Protein AF-A0A7S2C9V7-F1 (afdb_monomer_lite)

Foldseek 3Di:
DDDDDDDDPPDPPPDDDPDADAQHLLRLQLLVLLLLCLVPPPLDDPDPVNSVSSVVSVVLVVCLVPDPQADPVGHGDPPSVNVNVNVSVVCVVVPPCLCPDCNNNNPDDDPVSVVSSVVSVVVVVVVVVVPD

InterPro domains:
  IPR000197 Zinc finger, TAZ-type [PF02135] (30-104)
  IPR000197 Zinc finger, TAZ-type [PS50134] (17-107)
  IPR035898 TAZ domain superfamily [G3DSA:1.20.1020.10] (18-109)
  IPR035898 TAZ domain superfamily [SSF57933] (24-107)

Radius of gyration: 18.5 Å; chains: 1; bounding box: 55×59×53 Å

Structure (mmCIF, N/CA/C/O backbone):
data_AF-A0A7S2C9V7-F1
#
_entry.id   AF-A0A7S2C9V7-F1
#
loop_
_atom_site.group_PDB
_atom_site.id
_atom_site.type_symbol
_atom_site.label_atom_id
_atom_site.label_alt_id
_atom_site.label_comp_id
_atom_site.label_asym_id
_atom_site.label_entity_id
_atom_site.label_seq_id
_atom_site.pdbx_PDB_ins_code
_atom_site.Cartn_x
_atom_site.Cartn_y
_atom_site.Cartn_z
_atom_site.occupancy
_atom_site.B_iso_or_equiv
_atom_site.auth_seq_id
_atom_site.auth_comp_id
_atom_site.auth_asym_id
_atom_site.auth_atom_id
_atom_site.pdbx_PDB_model_num
ATOM 1 N N . GLY A 1 1 ? -34.225 27.996 -26.390 1.00 44.88 1 GLY A N 1
ATOM 2 C CA . GLY A 1 1 ? -33.338 26.821 -26.457 1.00 44.88 1 GLY A CA 1
ATOM 3 C C . GLY A 1 1 ? -32.015 27.325 -26.968 1.00 44.88 1 GLY A C 1
ATOM 4 O O . GLY A 1 1 ? -32.046 28.281 -27.723 1.00 44.88 1 GLY A O 1
ATOM 5 N N . GLU A 1 2 ? -30.863 26.854 -26.524 1.00 37.69 2 GLU A N 1
ATOM 6 C CA . GLU A 1 2 ? -30.457 25.516 -26.053 1.00 37.69 2 GLU A CA 1
ATOM 7 C C . GLU A 1 2 ? -29.370 25.726 -24.956 1.00 37.69 2 GLU A C 1
ATOM 9 O O . GLU A 1 2 ? -28.671 26.733 -25.002 1.00 37.69 2 GLU A O 1
ATOM 14 N N . GLY A 1 3 ? -29.324 25.018 -23.814 1.00 38.00 3 GLY A N 1
ATOM 15 C CA . GLY A 1 3 ? -28.900 23.613 -23.650 1.00 38.00 3 GLY A CA 1
ATOM 16 C C . GLY A 1 3 ? -27.365 23.518 -23.755 1.00 38.00 3 GLY A C 1
ATOM 17 O O . GLY A 1 3 ? -26.874 23.484 -24.870 1.00 38.00 3 GLY A O 1
ATOM 18 N N . SER A 1 4 ? -26.589 23.822 -22.703 1.00 48.41 4 SER A N 1
ATOM 19 C CA . SER A 1 4 ? -26.055 22.902 -21.669 1.00 48.41 4 SER A CA 1
ATOM 20 C C . SER A 1 4 ? -25.130 21.816 -22.223 1.00 48.41 4 SER A C 1
ATOM 22 O O . SER A 1 4 ? -25.634 20.943 -22.905 1.00 48.41 4 SER A O 1
ATOM 24 N N . ASP A 1 5 ? -23.853 21.825 -21.826 1.00 44.88 5 ASP A N 1
ATOM 25 C CA . ASP A 1 5 ? -23.083 20.615 -21.492 1.00 44.88 5 ASP A CA 1
ATOM 26 C C . ASP A 1 5 ? -21.968 21.009 -20.513 1.00 44.88 5 ASP A C 1
ATOM 28 O O . ASP A 1 5 ? -21.040 21.745 -20.847 1.00 44.88 5 ASP A O 1
ATOM 32 N N . GLY A 1 6 ? -22.178 20.621 -19.255 1.00 47.94 6 GLY A N 1
ATOM 33 C CA . GLY A 1 6 ? -21.268 20.828 -18.140 1.00 47.94 6 GLY A CA 1
ATOM 34 C C . GLY A 1 6 ? -20.278 19.677 -18.048 1.00 47.94 6 GLY A C 1
ATOM 35 O O . GLY A 1 6 ? -20.675 18.515 -17.986 1.00 47.94 6 GLY A O 1
ATOM 36 N N . ASP A 1 7 ? -18.999 20.025 -18.016 1.00 48.91 7 ASP A N 1
ATOM 37 C CA . ASP A 1 7 ? -17.919 19.145 -17.590 1.00 48.91 7 ASP A CA 1
ATOM 38 C C . ASP A 1 7 ? -17.850 19.174 -16.055 1.00 48.91 7 ASP A C 1
ATOM 40 O O . ASP A 1 7 ? -17.124 19.971 -15.461 1.00 48.91 7 ASP A O 1
ATOM 44 N N . ASP A 1 8 ? -18.653 18.329 -15.411 1.00 46.16 8 ASP A N 1
ATOM 45 C CA . ASP A 1 8 ? -18.488 17.985 -14.000 1.00 46.16 8 ASP A CA 1
ATOM 46 C C . ASP A 1 8 ? -17.670 16.687 -13.912 1.00 46.16 8 ASP A C 1
ATOM 48 O O . ASP A 1 8 ? -18.189 15.578 -14.072 1.00 46.16 8 ASP A O 1
AT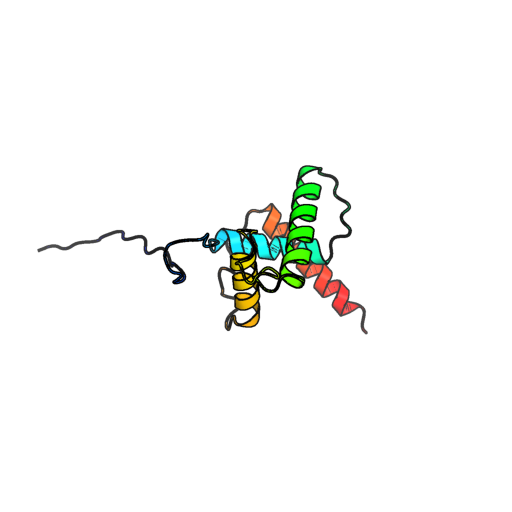OM 52 N N . ASP A 1 9 ? -16.366 16.834 -13.662 1.00 48.41 9 ASP A N 1
ATOM 53 C CA . ASP A 1 9 ? -15.476 15.757 -13.227 1.00 48.41 9 ASP A CA 1
ATOM 54 C C . ASP A 1 9 ? -15.979 15.195 -11.885 1.00 48.41 9 ASP A C 1
ATOM 56 O O . ASP A 1 9 ? -15.663 15.691 -10.802 1.00 48.41 9 ASP A O 1
ATOM 60 N N . ILE A 1 10 ? -16.794 14.142 -11.950 1.00 48.94 10 ILE A N 1
ATOM 61 C CA . ILE A 1 10 ? -17.188 13.351 -10.783 1.00 48.94 10 ILE A CA 1
ATOM 62 C C . ILE A 1 10 ? -15.989 12.484 -10.387 1.00 48.94 10 ILE A C 1
ATOM 64 O O . ILE A 1 10 ? -15.769 11.391 -10.914 1.00 48.94 10 ILE A O 1
ATOM 68 N N . GLU A 1 11 ? -15.188 12.987 -9.450 1.00 53.28 11 GLU A N 1
ATOM 69 C CA . GLU A 1 11 ? -14.235 12.170 -8.708 1.00 53.28 11 GLU A CA 1
ATOM 70 C C . GLU A 1 11 ? -15.026 11.155 -7.864 1.00 53.28 11 GLU A C 1
ATOM 72 O O . GLU A 1 11 ? -15.807 11.527 -6.988 1.00 53.28 11 GLU A O 1
ATOM 77 N N . ASP A 1 12 ? -14.836 9.864 -8.152 1.00 42.19 12 ASP A N 1
ATOM 78 C CA . ASP A 1 12 ? -15.358 8.721 -7.392 1.00 42.19 12 ASP A CA 1
ATOM 79 C C . ASP A 1 12 ? -14.738 8.724 -5.980 1.00 42.19 12 ASP A C 1
ATOM 81 O O . ASP A 1 12 ? -13.764 8.033 -5.668 1.00 42.19 12 ASP A O 1
ATOM 85 N N . GLU A 1 13 ? -15.258 9.603 -5.122 1.00 46.81 13 GLU A N 1
ATOM 86 C CA . GLU A 1 13 ? -14.977 9.637 -3.698 1.00 46.81 13 GLU A CA 1
ATOM 87 C C . GLU A 1 13 ? -15.610 8.403 -3.058 1.00 46.81 13 GLU A C 1
ATOM 89 O O . GLU A 1 13 ? -16.801 8.368 -2.738 1.00 46.81 13 GLU A O 1
ATOM 94 N N . LEU A 1 14 ? -14.781 7.394 -2.783 1.00 47.34 14 LEU A N 1
ATOM 95 C CA . LEU A 1 14 ? -15.128 6.380 -1.797 1.00 47.34 14 LEU A CA 1
ATOM 96 C C . LEU A 1 14 ? -15.544 7.099 -0.500 1.00 47.34 14 LEU A C 1
ATOM 98 O O . LEU A 1 14 ? -14.732 7.769 0.155 1.00 47.34 14 LEU A O 1
ATOM 102 N N . SER A 1 15 ? -16.832 6.986 -0.165 1.00 46.16 15 SER A N 1
ATOM 103 C CA . SER A 1 15 ? -17.455 7.654 0.973 1.00 46.16 15 SER A CA 1
ATOM 104 C C . SER A 1 15 ? -16.684 7.364 2.257 1.00 46.16 15 SER A C 1
ATOM 106 O O . SER A 1 15 ? -16.685 6.256 2.791 1.00 46.16 15 SER A O 1
ATOM 108 N N . ALA A 1 16 ? -16.026 8.399 2.754 1.00 39.56 16 ALA A N 1
ATOM 109 C CA . ALA A 1 16 ? -15.508 8.469 4.103 1.00 39.56 16 ALA A CA 1
ATOM 110 C C . ALA A 1 16 ? -15.678 9.919 4.564 1.00 39.56 16 ALA A C 1
ATOM 112 O O . ALA A 1 16 ? -15.460 10.859 3.806 1.00 39.56 16 ALA A O 1
ATOM 113 N N . GLU A 1 17 ? -16.145 10.087 5.787 1.00 34.72 17 GLU A N 1
ATOM 114 C CA . GLU A 1 17 ? -16.411 11.379 6.413 1.00 34.72 17 GLU A CA 1
ATOM 115 C C . GL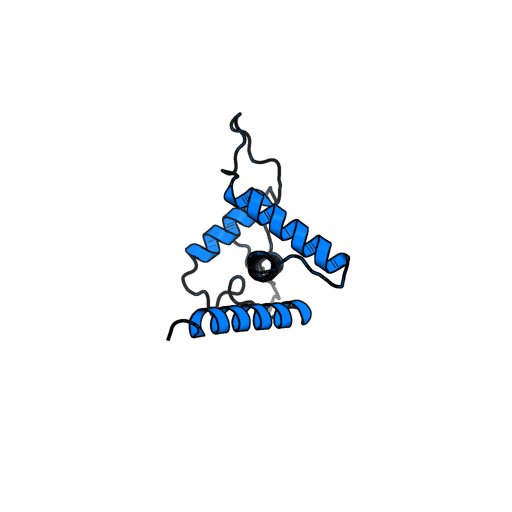U A 1 17 ? -15.184 12.324 6.363 1.00 34.72 17 GLU A C 1
ATOM 117 O O . GLU A 1 17 ? -14.037 11.858 6.292 1.00 34.72 17 GLU A O 1
ATOM 122 N N . PRO A 1 18 ? -15.393 13.654 6.396 1.00 34.84 18 PRO A N 1
ATOM 123 C CA . PRO A 1 18 ? -14.325 14.633 6.247 1.00 34.84 18 PRO A CA 1
ATOM 124 C C . PRO A 1 18 ? -13.452 14.694 7.509 1.00 34.84 18 PRO A C 1
ATOM 126 O O . PRO A 1 18 ? -13.872 15.166 8.562 1.00 34.84 18 PRO A O 1
ATOM 129 N N . GLY A 1 19 ? -12.203 14.242 7.381 1.00 40.00 19 GLY A N 1
ATOM 130 C CA . GLY A 1 19 ? -11.163 14.372 8.404 1.00 40.00 19 GLY A CA 1
ATOM 131 C C . GLY A 1 19 ? -10.445 13.049 8.666 1.00 40.00 19 GLY A C 1
ATOM 132 O O . GLY A 1 19 ? -11.056 12.086 9.108 1.00 40.00 19 GLY A O 1
ATOM 133 N N . VAL A 1 20 ? -9.125 13.029 8.441 1.00 39.28 20 VAL A N 1
ATOM 134 C CA . VAL A 1 20 ? -8.196 11.876 8.525 1.00 39.28 20 VAL A CA 1
ATOM 135 C C . VAL A 1 20 ? -8.041 11.079 7.216 1.00 39.28 20 VAL A C 1
ATOM 137 O O . VAL A 1 20 ? -8.559 9.983 7.038 1.00 39.28 20 VAL A O 1
ATOM 140 N N . GLY A 1 21 ? -7.228 11.647 6.315 1.00 55.25 21 GLY A N 1
ATOM 141 C CA . GLY A 1 21 ? -6.333 10.938 5.389 1.00 55.25 21 GLY A CA 1
ATOM 142 C C . GLY A 1 21 ? -6.931 9.807 4.551 1.00 55.25 21 GLY A C 1
ATOM 143 O O . GLY A 1 21 ? -6.577 8.648 4.754 1.00 55.25 21 GLY A O 1
ATOM 144 N N . LYS A 1 22 ? -7.762 10.124 3.555 1.00 72.19 22 LYS A N 1
ATOM 145 C CA . LYS A 1 22 ? -8.143 9.133 2.541 1.00 72.19 22 LYS A CA 1
ATOM 146 C C . LYS A 1 22 ? -6.961 8.860 1.608 1.00 72.19 22 LYS A C 1
ATOM 148 O O . LYS A 1 22 ? -6.343 9.781 1.080 1.00 72.19 22 LYS A O 1
ATOM 153 N N . MET A 1 23 ? -6.639 7.585 1.418 1.00 86.94 23 MET A N 1
ATOM 154 C CA . MET A 1 23 ? -5.682 7.142 0.405 1.00 86.94 23 MET A CA 1
ATOM 155 C C . MET A 1 23 ? -6.389 7.131 -0.951 1.00 86.94 23 MET A C 1
ATOM 157 O O . MET A 1 23 ? -7.429 6.492 -1.079 1.00 86.94 23 MET A O 1
ATOM 161 N N . THR A 1 24 ? -5.843 7.810 -1.959 1.00 89.75 24 THR A N 1
ATOM 162 C CA . THR A 1 24 ? -6.449 7.815 -3.302 1.00 89.75 24 THR A CA 1
ATOM 163 C C . THR A 1 24 ? -6.326 6.444 -3.966 1.00 89.75 24 THR A C 1
ATOM 165 O O . THR A 1 24 ? -5.409 5.685 -3.639 1.00 89.75 24 THR A O 1
ATOM 168 N N . HIS A 1 25 ? -7.174 6.133 -4.958 1.00 88.69 25 HIS A N 1
ATOM 169 C CA . HIS A 1 25 ? -7.073 4.873 -5.717 1.00 88.69 25 HIS A CA 1
ATOM 170 C C . HIS A 1 25 ? -5.660 4.676 -6.270 1.00 88.69 25 HIS A C 1
ATOM 172 O O . HIS A 1 25 ? -5.025 3.658 -6.019 1.00 88.69 25 HIS A O 1
ATOM 178 N N . ARG A 1 26 ? -5.089 5.714 -6.894 1.00 88.62 26 ARG A N 1
ATOM 179 C CA . ARG A 1 26 ? -3.712 5.686 -7.407 1.00 88.62 26 ARG A CA 1
ATOM 180 C C . ARG A 1 26 ? -2.679 5.382 -6.316 1.00 88.62 26 ARG A C 1
ATOM 182 O O . ARG A 1 26 ? -1.699 4.692 -6.591 1.00 88.62 26 ARG A O 1
ATOM 189 N N . GLN A 1 27 ? -2.827 5.921 -5.106 1.00 91.69 27 GLN A N 1
ATOM 190 C CA . GLN A 1 27 ? -1.920 5.612 -3.993 1.00 91.69 27 GLN A CA 1
ATOM 191 C C . GLN A 1 27 ? -2.100 4.168 -3.516 1.00 91.69 27 GLN A C 1
ATOM 193 O O . GLN A 1 27 ? -1.104 3.471 -3.320 1.00 91.69 27 GLN A O 1
ATOM 198 N N . ALA A 1 28 ? -3.348 3.716 -3.402 1.00 92.12 28 ALA A N 1
ATOM 199 C CA . ALA A 1 28 ? -3.706 2.370 -2.993 1.00 92.12 28 ALA A CA 1
ATOM 200 C C . ALA A 1 28 ? -3.125 1.315 -3.938 1.00 92.12 28 ALA A C 1
ATOM 202 O O . ALA A 1 28 ? -2.361 0.458 -3.494 1.00 92.12 2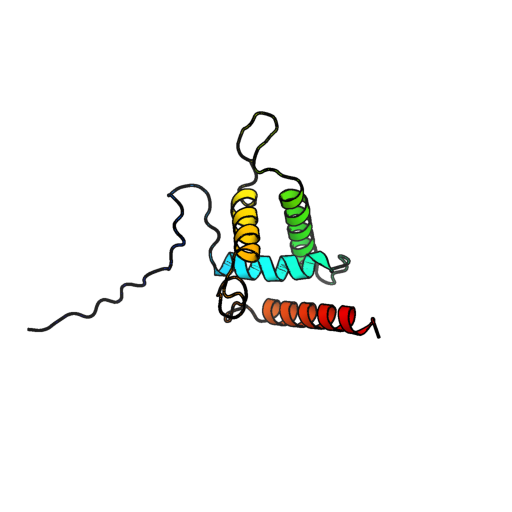8 ALA A O 1
ATOM 203 N N . SER A 1 29 ? -3.366 1.422 -5.247 1.00 91.12 29 SER A N 1
ATOM 204 C CA . SER A 1 29 ? -2.861 0.435 -6.205 1.00 91.12 29 SER A CA 1
ATOM 205 C C . SER A 1 29 ? -1.328 0.405 -6.246 1.00 91.12 29 SER A C 1
ATOM 207 O O . SER A 1 29 ? -0.720 -0.665 -6.321 1.00 91.12 29 SER A O 1
ATOM 209 N N . LYS A 1 30 ? -0.664 1.567 -6.129 1.00 92.69 30 LYS A N 1
ATOM 210 C CA . LYS A 1 30 ? 0.806 1.633 -6.022 1.00 92.69 30 LYS A CA 1
ATOM 211 C C . LYS A 1 30 ? 1.313 0.932 -4.765 1.00 92.69 30 LYS A C 1
ATOM 213 O O . LYS A 1 30 ? 2.287 0.183 -4.842 1.00 92.69 30 LYS A O 1
ATOM 218 N N . LEU A 1 31 ? 0.670 1.173 -3.623 1.00 94.69 31 LEU A N 1
ATOM 219 C CA . LEU A 1 31 ? 1.041 0.553 -2.358 1.00 94.69 31 LEU A CA 1
ATOM 220 C C . LEU A 1 31 ? 0.875 -0.968 -2.418 1.00 94.69 31 LEU A C 1
ATOM 222 O O . LEU A 1 31 ? 1.755 -1.677 -1.943 1.00 94.69 31 LEU A O 1
ATOM 226 N N . LEU A 1 32 ? -0.174 -1.479 -3.067 1.00 92.62 32 LEU A N 1
ATOM 227 C CA . LEU A 1 32 ? -0.357 -2.920 -3.249 1.00 92.62 32 LEU A CA 1
ATOM 228 C C . LEU A 1 32 ? 0.775 -3.564 -4.051 1.00 92.62 32 LEU A C 1
ATOM 230 O O . LEU A 1 32 ? 1.327 -4.574 -3.621 1.00 92.62 32 LEU A O 1
ATOM 234 N N . VAL A 1 33 ? 1.190 -2.953 -5.165 1.00 92.25 33 VAL A N 1
ATOM 235 C CA . VAL A 1 33 ? 2.337 -3.449 -5.949 1.00 92.25 33 VAL A CA 1
ATOM 236 C C . VAL A 1 33 ? 3.610 -3.495 -5.097 1.00 92.25 33 VAL A C 1
ATOM 238 O O . VAL A 1 33 ? 4.380 -4.458 -5.172 1.00 92.25 33 VAL A O 1
ATOM 241 N N . LEU A 1 34 ? 3.825 -2.472 -4.266 1.00 94.69 34 LEU A N 1
ATOM 242 C CA . LEU A 1 34 ? 4.970 -2.406 -3.360 1.00 94.69 34 LEU A CA 1
ATOM 243 C C . LEU A 1 34 ? 4.889 -3.444 -2.233 1.00 94.69 34 LEU A C 1
ATOM 245 O O . LEU A 1 34 ? 5.908 -4.054 -1.920 1.00 94.69 34 LEU A O 1
ATOM 249 N N . ILE A 1 35 ? 3.709 -3.680 -1.653 1.00 94.31 35 ILE A N 1
ATOM 250 C CA . ILE A 1 35 ? 3.481 -4.714 -0.630 1.00 94.31 35 ILE A CA 1
ATOM 251 C C . ILE A 1 35 ? 3.780 -6.100 -1.205 1.00 94.31 35 ILE A C 1
ATOM 253 O O . ILE A 1 35 ? 4.510 -6.875 -0.585 1.00 94.31 35 ILE A O 1
ATOM 257 N N . THR A 1 36 ? 3.288 -6.400 -2.411 1.00 91.81 36 THR A N 1
ATOM 258 C CA . THR A 1 36 ? 3.556 -7.680 -3.082 1.00 91.81 36 THR A CA 1
ATOM 259 C C . THR A 1 36 ? 5.051 -7.901 -3.279 1.00 91.81 36 THR A C 1
ATOM 261 O O . THR A 1 36 ? 5.548 -8.992 -3.009 1.00 91.81 36 THR A O 1
ATOM 264 N N . HIS A 1 37 ? 5.783 -6.859 -3.678 1.00 93.75 37 HIS A N 1
ATOM 265 C CA . HIS A 1 37 ? 7.236 -6.925 -3.782 1.00 93.75 37 HIS A CA 1
ATOM 266 C C . HIS A 1 37 ? 7.906 -7.141 -2.418 1.00 93.75 37 HIS A C 1
ATOM 268 O O . HIS A 1 37 ? 8.715 -8.052 -2.254 1.00 93.75 37 HIS A O 1
ATOM 274 N N . ALA A 1 38 ? 7.579 -6.310 -1.427 1.00 95.19 38 ALA A N 1
ATOM 275 C CA . ALA A 1 38 ? 8.214 -6.334 -0.112 1.00 95.19 38 ALA A CA 1
ATOM 276 C C . ALA A 1 38 ? 8.035 -7.679 0.612 1.00 95.19 38 ALA A C 1
ATOM 278 O O . ALA A 1 38 ? 8.922 -8.076 1.370 1.00 95.19 38 ALA A O 1
ATOM 279 N N . ARG A 1 39 ? 6.930 -8.392 0.346 1.00 92.25 39 ARG A N 1
ATOM 280 C CA . ARG A 1 39 ? 6.623 -9.714 0.911 1.00 92.25 39 ARG A CA 1
ATOM 281 C C . ARG A 1 39 ? 7.651 -10.787 0.548 1.00 92.25 39 ARG A C 1
ATOM 283 O O . ARG A 1 39 ? 7.953 -11.627 1.385 1.00 92.25 39 ARG A O 1
ATOM 290 N N . THR A 1 40 ? 8.171 -10.767 -0.677 1.00 88.56 40 THR A N 1
ATOM 291 C CA . THR A 1 40 ? 9.115 -11.782 -1.184 1.00 88.56 40 THR A CA 1
ATOM 292 C C . THR A 1 40 ? 10.530 -11.238 -1.358 1.00 88.56 40 THR A C 1
ATOM 294 O O . THR A 1 40 ? 11.469 -11.992 -1.602 1.00 88.56 40 THR A O 1
ATOM 297 N N . CYS A 1 41 ? 10.718 -9.924 -1.225 1.00 92.19 41 CYS A N 1
ATOM 298 C CA . CYS A 1 41 ? 12.012 -9.303 -1.434 1.00 92.19 41 CYS A CA 1
ATOM 299 C C . CYS A 1 41 ? 13.002 -9.634 -0.297 1.00 92.19 41 CYS A C 1
ATOM 301 O O . CYS A 1 41 ? 12.711 -9.336 0.866 1.00 92.19 41 CYS A O 1
ATOM 303 N N . PRO A 1 42 ? 14.226 -10.116 -0.598 1.00 90.06 42 PRO A N 1
ATOM 304 C CA . PRO A 1 42 ? 15.259 -10.351 0.416 1.00 90.06 42 PRO A CA 1
ATOM 305 C C . PRO A 1 42 ? 15.844 -9.050 0.995 1.00 90.06 42 PRO A C 1
ATOM 307 O O . PRO A 1 42 ? 16.487 -9.076 2.036 1.00 90.06 42 PRO A O 1
ATOM 310 N N . GLY A 1 43 ? 15.591 -7.896 0.365 1.00 89.75 43 GLY A N 1
ATOM 311 C CA . GLY A 1 43 ? 16.112 -6.589 0.786 1.00 89.75 43 GLY A CA 1
ATOM 312 C C . GLY A 1 43 ? 17.445 -6.196 0.141 1.00 89.75 43 GLY A C 1
ATOM 313 O O . GLY A 1 43 ? 17.986 -5.142 0.462 1.00 89.75 43 GLY A O 1
ATOM 314 N N . HIS A 1 44 ? 17.974 -6.998 -0.786 1.00 92.00 44 HIS A N 1
ATOM 315 C CA . HIS A 1 44 ? 19.182 -6.658 -1.538 1.00 92.00 44 HIS A CA 1
ATOM 316 C C . HIS A 1 44 ? 18.832 -5.784 -2.744 1.00 92.00 44 HIS A C 1
ATOM 318 O O . HIS A 1 44 ? 18.300 -6.264 -3.747 1.00 92.00 44 HIS A O 1
ATOM 324 N N . HIS A 1 45 ? 19.132 -4.489 -2.648 1.00 93.69 45 HIS A N 1
ATOM 325 C CA . HIS A 1 45 ? 18.844 -3.514 -3.696 1.00 93.69 45 HIS A CA 1
ATOM 326 C C . HIS A 1 45 ? 20.111 -2.791 -4.145 1.00 93.69 45 HIS A C 1
ATOM 328 O O . HIS A 1 45 ? 20.908 -2.351 -3.326 1.00 93.69 45 HIS A O 1
ATOM 334 N N . MET A 1 46 ? 20.241 -2.589 -5.458 1.00 89.88 46 MET A N 1
ATOM 335 C CA . MET A 1 46 ? 21.355 -1.833 -6.051 1.00 89.88 46 MET A CA 1
ATOM 336 C C . MET A 1 46 ? 21.219 -0.317 -5.864 1.00 89.88 46 MET A C 1
ATOM 338 O O . MET A 1 46 ? 22.180 0.425 -6.021 1.00 89.88 46 MET A O 1
ATOM 342 N N . SER A 1 47 ? 20.010 0.160 -5.557 1.00 94.12 47 SER A N 1
ATOM 343 C CA . SER A 1 47 ? 19.719 1.577 -5.355 1.00 94.12 47 SER A CA 1
ATOM 344 C C . SER A 1 47 ? 19.333 1.831 -3.907 1.00 94.12 47 SER 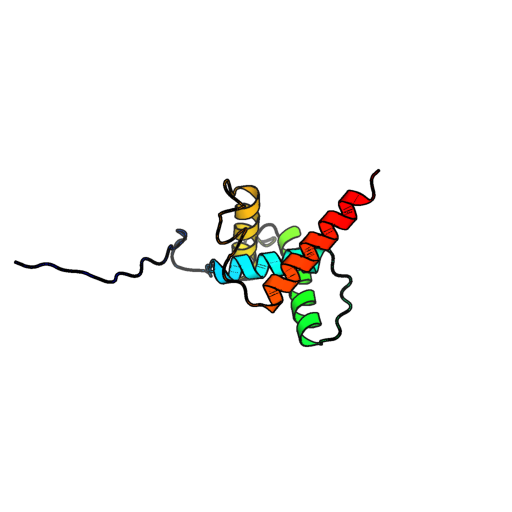A C 1
ATOM 346 O O . SER A 1 47 ? 18.392 1.216 -3.400 1.00 94.12 47 SER A O 1
ATOM 348 N N . HIS A 1 48 ? 19.995 2.808 -3.282 1.00 93.69 48 HIS A N 1
ATOM 349 C CA . HIS A 1 48 ? 19.649 3.286 -1.943 1.00 93.69 48 HIS A CA 1
ATOM 350 C C . HIS A 1 48 ? 18.178 3.719 -1.861 1.00 93.69 48 HIS A C 1
ATOM 352 O O . HIS A 1 48 ? 17.458 3.332 -0.947 1.00 93.69 48 HIS A O 1
ATOM 358 N N . ARG A 1 49 ? 17.683 4.448 -2.871 1.00 92.31 49 ARG A N 1
ATOM 359 C CA . ARG A 1 49 ? 16.283 4.894 -2.921 1.00 92.31 49 ARG A CA 1
ATOM 360 C C . ARG A 1 49 ? 15.304 3.717 -2.945 1.00 92.31 49 ARG A C 1
ATOM 362 O O . ARG A 1 49 ? 14.265 3.783 -2.298 1.00 92.31 49 ARG A O 1
ATOM 369 N N . HIS A 1 50 ? 15.621 2.650 -3.680 1.00 90.88 50 HIS A N 1
ATOM 370 C CA . HIS A 1 50 ? 14.790 1.441 -3.688 1.00 90.88 50 HIS A CA 1
ATOM 371 C C . HIS A 1 50 ? 14.841 0.709 -2.348 1.00 90.88 50 HIS A C 1
ATOM 373 O O . HIS A 1 50 ? 13.797 0.279 -1.863 1.00 90.88 50 HIS A O 1
ATOM 379 N N . SER A 1 51 ? 16.030 0.610 -1.746 1.00 94.50 51 SER A N 1
ATOM 380 C CA . SER A 1 51 ? 16.212 0.012 -0.422 1.00 94.50 51 SER A CA 1
ATOM 381 C C . SER A 1 51 ? 15.348 0.699 0.630 1.00 94.50 51 SER A C 1
ATOM 383 O O . SER A 1 51 ? 14.624 0.026 1.358 1.00 94.50 51 SER A O 1
ATOM 385 N N . GLU A 1 52 ? 15.353 2.031 0.658 1.00 96.62 52 GLU A N 1
ATOM 386 C CA . GLU A 1 52 ? 14.559 2.798 1.618 1.00 96.62 52 GLU A CA 1
ATOM 387 C C . GLU A 1 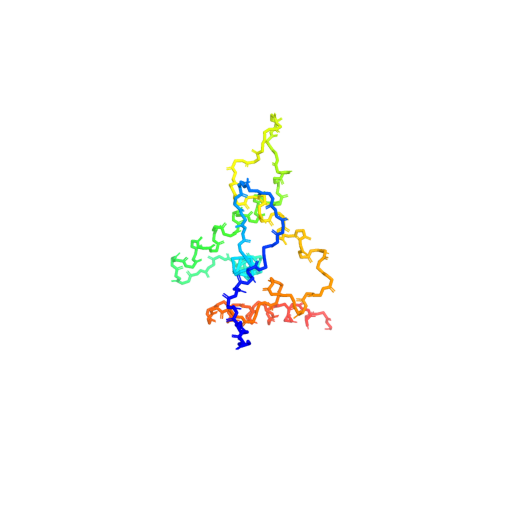52 ? 13.057 2.590 1.418 1.00 96.62 52 GLU A C 1
ATOM 389 O O . GLU A 1 52 ? 12.355 2.277 2.375 1.00 96.62 52 GLU A O 1
ATOM 394 N N . VAL A 1 53 ? 12.558 2.650 0.177 1.00 95.00 53 VAL A N 1
ATOM 395 C CA . VAL A 1 53 ? 11.135 2.388 -0.102 1.00 95.00 53 VAL A CA 1
ATOM 396 C C . VAL A 1 53 ? 10.742 0.967 0.315 1.00 95.00 53 VAL A C 1
ATOM 398 O O . VAL A 1 53 ? 9.725 0.788 0.983 1.00 95.00 53 VAL A O 1
ATOM 401 N N . CYS A 1 54 ? 11.546 -0.043 -0.029 1.00 95.75 54 CYS A N 1
ATOM 402 C CA . CYS A 1 54 ? 11.290 -1.429 0.364 1.00 95.75 54 CYS A CA 1
ATOM 403 C C . CYS A 1 54 ? 11.262 -1.580 1.891 1.00 95.75 54 CYS A C 1
ATOM 405 O O . CYS A 1 54 ? 10.324 -2.158 2.442 1.00 95.75 54 CYS A O 1
ATOM 407 N N . LYS A 1 55 ? 12.241 -0.998 2.592 1.00 96.56 55 LYS A N 1
ATOM 408 C CA . LYS A 1 55 ? 12.328 -1.010 4.056 1.00 96.56 55 LYS A CA 1
ATOM 409 C C . LYS A 1 55 ? 11.122 -0.333 4.709 1.00 96.56 55 LYS A C 1
ATOM 411 O O . LYS A 1 55 ? 10.546 -0.904 5.634 1.00 96.56 55 LYS A O 1
ATOM 416 N N . SER A 1 56 ? 10.698 0.831 4.215 1.00 96.25 56 SER A N 1
ATOM 417 C CA . SER A 1 56 ? 9.500 1.521 4.708 1.00 96.25 56 SER A CA 1
ATOM 418 C C . SER A 1 56 ? 8.237 0.682 4.517 1.00 96.25 56 SER A C 1
ATOM 420 O O . SER A 1 56 ? 7.420 0.596 5.430 1.00 96.25 56 SER A O 1
ATOM 422 N N . VAL A 1 57 ? 8.088 0.017 3.368 1.00 97.00 57 VAL A N 1
ATOM 423 C CA . VAL A 1 57 ? 6.932 -0.850 3.098 1.00 97.00 57 VAL A CA 1
ATOM 424 C C . VAL A 1 57 ? 6.960 -2.097 3.986 1.00 97.00 57 VAL A C 1
ATOM 426 O O . VAL A 1 57 ? 5.927 -2.465 4.538 1.00 97.00 57 VAL A O 1
ATOM 429 N N . 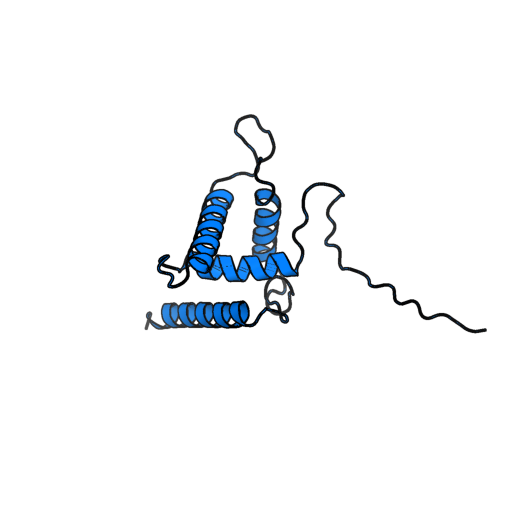LYS A 1 58 ? 8.130 -2.708 4.216 1.00 96.81 58 LYS A N 1
ATOM 430 C CA . LYS A 1 58 ? 8.277 -3.813 5.180 1.00 96.81 58 LYS A CA 1
ATOM 431 C C . LYS A 1 58 ? 7.887 -3.390 6.597 1.00 96.81 58 LYS A C 1
ATOM 433 O O . LYS A 1 58 ? 7.156 -4.114 7.267 1.00 96.81 58 LYS A O 1
ATOM 438 N N . TYR A 1 59 ? 8.335 -2.217 7.045 1.00 96.94 59 TYR A N 1
ATOM 439 C CA . TYR A 1 59 ? 7.954 -1.672 8.350 1.00 96.94 59 TYR A CA 1
ATOM 440 C C . TYR A 1 59 ? 6.443 -1.434 8.451 1.00 96.94 59 TYR A C 1
ATOM 442 O O . TYR A 1 59 ? 5.817 -1.850 9.424 1.00 96.94 59 TYR A O 1
ATOM 450 N N . LEU A 1 60 ? 5.850 -0.835 7.416 1.00 96.50 60 LEU A N 1
ATOM 451 C CA . LEU A 1 60 ? 4.406 -0.647 7.310 1.00 96.50 60 LEU A CA 1
ATOM 452 C C . LEU A 1 60 ? 3.674 -1.986 7.448 1.00 96.50 60 LEU A C 1
ATOM 454 O O . LEU A 1 60 ? 2.750 -2.081 8.250 1.00 96.50 60 LEU A O 1
ATOM 458 N N . MET A 1 61 ? 4.108 -3.027 6.726 1.00 95.88 61 MET A N 1
ATOM 459 C CA . MET A 1 61 ? 3.517 -4.370 6.788 1.00 95.88 61 MET A CA 1
ATOM 460 C C . MET A 1 61 ? 3.599 -4.989 8.190 1.00 95.88 61 MET A C 1
ATOM 462 O O . MET A 1 61 ? 2.612 -5.549 8.662 1.00 95.88 61 MET A O 1
ATOM 466 N N . LEU A 1 62 ? 4.749 -4.870 8.864 1.00 96.69 62 LEU A N 1
ATOM 467 C CA . LEU A 1 62 ? 4.916 -5.338 10.245 1.00 96.69 62 LEU A CA 1
ATOM 468 C C . LEU A 1 62 ? 3.951 -4.617 11.188 1.00 96.69 62 LEU A C 1
ATOM 470 O O . LEU A 1 62 ? 3.238 -5.255 11.957 1.00 96.69 62 LEU A O 1
ATOM 474 N N . HIS A 1 63 ? 3.871 -3.293 11.078 1.00 96.56 63 HIS A N 1
ATOM 475 C CA . HIS A 1 63 ? 2.978 -2.507 11.913 1.00 96.56 63 HIS A CA 1
ATOM 476 C C . HIS A 1 63 ? 1.506 -2.870 11.695 1.00 96.56 63 HIS A C 1
ATOM 478 O O . HIS A 1 63 ? 0.794 -3.122 12.661 1.00 96.56 63 HIS A O 1
ATOM 484 N N . ILE A 1 64 ? 1.016 -2.900 10.449 1.00 94.88 64 ILE A N 1
ATOM 485 C CA . ILE A 1 64 ? -0.415 -3.142 10.192 1.00 94.88 64 ILE A CA 1
ATOM 486 C C . ILE A 1 64 ? -0.856 -4.564 10.548 1.00 94.88 64 ILE A C 1
ATOM 488 O O . ILE A 1 64 ? -2.047 -4.759 10.807 1.00 94.88 64 ILE A O 1
ATOM 492 N N . ARG A 1 65 ? 0.074 -5.530 10.561 1.00 94.50 65 ARG A N 1
ATOM 493 C CA . ARG A 1 65 ? -0.160 -6.899 11.036 1.00 94.50 65 ARG A CA 1
ATOM 494 C C . ARG A 1 65 ? -0.430 -6.916 12.540 1.00 94.50 65 ARG A C 1
ATOM 496 O O . ARG A 1 65 ? -1.395 -7.540 12.964 1.00 94.50 65 ARG A O 1
ATOM 503 N N . ASP A 1 66 ? 0.390 -6.204 13.311 1.00 94.81 66 ASP A N 1
ATOM 504 C CA . ASP A 1 66 ? 0.397 -6.305 14.776 1.00 94.81 66 ASP A CA 1
ATOM 505 C C . ASP A 1 66 ? -0.486 -5.244 15.458 1.00 94.81 66 ASP A C 1
ATOM 507 O O . ASP A 1 66 ? -0.975 -5.437 16.569 1.00 94.81 66 ASP A O 1
ATOM 511 N N . CYS A 1 67 ? -0.735 -4.111 14.801 1.00 95.19 67 CYS A N 1
ATOM 512 C CA . CYS A 1 67 ? -1.565 -3.039 15.339 1.00 95.19 67 CYS A CA 1
ATOM 513 C C . CYS A 1 67 ? -3.056 -3.404 15.256 1.00 95.19 67 CYS A C 1
ATOM 515 O O . CYS A 1 67 ? -3.541 -3.773 14.191 1.00 95.19 67 CYS A O 1
ATOM 517 N N . CYS A 1 68 ? -3.836 -3.210 16.322 1.00 93.06 68 CYS A N 1
ATOM 518 C CA . CYS A 1 68 ? -5.300 -3.367 16.294 1.00 93.06 68 CYS A CA 1
ATOM 519 C C . CYS A 1 68 ? -6.054 -2.075 15.908 1.00 93.06 68 CYS A C 1
ATOM 521 O O . CYS A 1 68 ? -7.280 -2.035 15.942 1.00 93.06 68 CYS A O 1
ATOM 523 N N . GLY A 1 69 ? -5.332 -1.017 15.525 1.00 91.88 69 GLY A N 1
ATOM 524 C CA . GLY A 1 69 ? -5.884 0.310 15.224 1.00 91.88 69 GLY A CA 1
ATOM 525 C C . GLY A 1 69 ? -6.036 1.215 16.450 1.00 91.88 69 GLY A C 1
ATOM 526 O O . GLY A 1 69 ? -6.339 2.396 16.290 1.00 91.88 69 GLY A O 1
ATOM 527 N N . LYS A 1 70 ? -5.777 0.686 17.650 1.00 92.88 70 LYS A N 1
ATOM 528 C CA . LYS A 1 70 ? -5.778 1.420 18.916 1.00 92.88 70 LYS A CA 1
ATOM 529 C C . LYS A 1 70 ? -4.513 1.131 19.719 1.00 92.88 70 LYS A C 1
ATOM 531 O O . LYS A 1 70 ? -3.863 0.105 19.522 1.00 92.88 70 LYS A O 1
ATOM 536 N N . THR A 1 71 ? -4.162 2.046 20.603 1.00 88.62 71 THR A N 1
ATOM 537 C CA . THR A 1 71 ? -3.137 1.879 21.639 1.00 88.62 71 THR A CA 1
ATOM 538 C C . THR A 1 71 ? -3.727 1.198 22.884 1.00 88.62 71 THR A C 1
ATOM 540 O O . THR A 1 71 ? -4.929 0.937 22.964 1.00 88.62 71 THR A O 1
ATOM 543 N N . SER A 1 72 ? -2.886 0.899 23.879 1.00 88.31 72 SER A N 1
ATOM 544 C CA . SER A 1 72 ? -3.299 0.232 25.126 1.00 88.31 72 SER A CA 1
ATOM 545 C C . SER A 1 72 ? -4.257 1.057 25.992 1.00 88.31 72 SER A C 1
ATOM 547 O O . SER A 1 72 ? -5.059 0.490 26.724 1.00 88.31 72 SER A O 1
ATOM 549 N N . ASP A 1 73 ? -4.186 2.382 25.903 1.00 91.75 73 ASP A N 1
ATOM 550 C CA . ASP A 1 73 ? -5.083 3.342 26.557 1.00 91.75 73 ASP A CA 1
ATOM 551 C C . ASP A 1 73 ? -6.372 3.599 25.752 1.00 91.75 73 ASP A C 1
ATOM 553 O O . ASP A 1 73 ? -7.210 4.402 26.151 1.00 91.75 73 ASP A O 1
ATOM 557 N N . GLY A 1 74 ? -6.562 2.900 24.627 1.00 89.94 74 GLY A N 1
ATOM 558 C CA . GLY A 1 74 ? -7.773 2.971 23.812 1.00 89.94 74 GLY A CA 1
ATOM 559 C C . GLY A 1 74 ? -7.812 4.136 22.821 1.00 89.94 74 GLY A C 1
ATOM 560 O O . GLY A 1 74 ? -8.807 4.261 22.100 1.00 89.94 74 GLY A O 1
ATOM 561 N N . THR A 1 75 ? -6.754 4.950 22.746 1.00 92.81 75 THR A N 1
ATOM 562 C CA . THR A 1 75 ? -6.625 6.022 21.750 1.00 92.81 75 THR A CA 1
ATOM 563 C C . THR A 1 75 ? -6.367 5.446 20.352 1.00 92.81 75 THR A C 1
ATOM 565 O O . THR A 1 75 ? -5.932 4.301 20.198 1.00 92.81 75 THR A O 1
ATOM 568 N N . GLU A 1 76 ? -6.725 6.187 19.295 1.00 93.00 76 GLU A N 1
ATOM 569 C CA . GLU A 1 76 ? -6.471 5.737 17.920 1.00 93.00 76 GLU A CA 1
ATOM 570 C C . GLU A 1 76 ? -4.963 5.637 17.652 1.00 93.00 76 GLU A C 1
ATOM 572 O O . GLU A 1 76 ? -4.155 6.399 18.183 1.00 93.00 76 GLU A O 1
ATOM 577 N N . CYS A 1 77 ? -4.577 4.688 16.797 1.00 94.19 77 CYS A N 1
ATOM 578 C CA . CYS A 1 77 ? -3.192 4.544 16.371 1.00 94.19 77 CYS A CA 1
ATOM 579 C C . CYS A 1 77 ? -2.644 5.872 15.815 1.00 94.19 77 CYS A C 1
ATOM 581 O O . CYS A 1 77 ? -3.204 6.440 14.880 1.00 94.19 77 CYS A O 1
ATOM 583 N N . SER A 1 78 ? -1.506 6.325 16.346 1.00 93.56 78 SER A N 1
ATOM 584 C CA . SER A 1 78 ? -0.885 7.605 15.980 1.00 93.56 78 SER A CA 1
ATOM 585 C C . SER A 1 78 ? -0.299 7.640 14.566 1.00 93.56 78 SER A C 1
ATOM 587 O O . SER A 1 78 ? 0.036 8.712 14.064 1.00 93.56 78 SER A O 1
ATOM 589 N N . PHE A 1 79 ? -0.162 6.488 13.905 1.00 92.88 79 PHE A N 1
ATOM 590 C CA . PHE A 1 79 ? 0.343 6.418 12.540 1.00 92.88 79 PHE A CA 1
ATOM 591 C C . PHE A 1 79 ? -0.778 6.747 11.542 1.00 92.88 79 PHE A C 1
ATOM 593 O O . PHE A 1 79 ? -1.676 5.922 11.344 1.00 92.88 79 PHE A O 1
ATOM 600 N N . PRO A 1 80 ? -0.711 7.889 10.831 1.00 90.31 80 PRO A N 1
ATOM 601 C CA . PRO A 1 80 ? -1.808 8.356 9.979 1.00 90.31 80 PRO A CA 1
ATOM 602 C C . PRO A 1 80 ? -2.080 7.429 8.785 1.00 90.31 80 PRO A C 1
ATOM 604 O O . PRO A 1 80 ? -3.177 7.415 8.239 1.00 90.31 80 PRO A O 1
ATOM 607 N N . TRP A 1 81 ? -1.097 6.618 8.388 1.00 91.94 81 TRP A N 1
ATOM 608 C CA . TRP A 1 81 ? -1.227 5.623 7.324 1.00 91.94 81 TRP A CA 1
ATOM 609 C C . TRP A 1 81 ? -1.802 4.284 7.806 1.00 91.94 81 TRP A C 1
ATOM 611 O O . TRP A 1 81 ? -2.231 3.493 6.970 1.00 91.94 81 TRP A O 1
ATOM 621 N N . CYS A 1 82 ? -1.853 4.006 9.115 1.00 94.06 82 CYS A N 1
ATOM 622 C CA . CYS A 1 82 ? -2.288 2.703 9.630 1.00 94.06 82 CYS A CA 1
ATOM 623 C C . CYS A 1 82 ? -3.751 2.410 9.271 1.00 94.06 82 CYS A C 1
ATOM 625 O O . CYS A 1 82 ? -4.045 1.393 8.638 1.00 94.06 82 CYS A O 1
ATOM 627 N N . LYS A 1 83 ? -4.661 3.332 9.607 1.00 92.44 83 LYS A N 1
ATOM 628 C CA . LYS A 1 83 ? -6.101 3.194 9.338 1.00 92.44 83 LYS A CA 1
ATOM 629 C C . LYS A 1 83 ? -6.403 3.073 7.830 1.00 92.44 83 LYS A C 1
ATOM 631 O O . LYS A 1 83 ? -7.052 2.091 7.460 1.00 92.44 83 LYS A O 1
ATOM 636 N N . PRO A 1 84 ? -5.865 3.930 6.938 1.00 92.88 84 PRO A N 1
ATOM 637 C CA . PRO A 1 84 ? -6.036 3.767 5.491 1.00 92.88 84 PRO A CA 1
ATOM 638 C C . PRO A 1 84 ? -5.463 2.456 4.938 1.00 92.88 84 PRO A C 1
ATOM 640 O O . PRO A 1 84 ? -6.101 1.806 4.115 1.00 92.88 84 PRO A O 1
ATOM 643 N N . CYS A 1 85 ? -4.287 2.018 5.401 1.00 93.69 85 CYS A N 1
ATOM 644 C CA . CYS A 1 85 ? -3.693 0.758 4.939 1.00 93.69 85 CYS A CA 1
ATOM 645 C C . CYS A 1 85 ? -4.515 -0.461 5.376 1.00 93.69 85 CYS A C 1
ATOM 647 O O . CYS A 1 85 ? -4.684 -1.400 4.601 1.00 93.69 85 CYS A O 1
ATOM 649 N N . LYS A 1 86 ? -5.067 -0.450 6.594 1.00 92.38 86 LYS A N 1
ATOM 650 C CA . LYS A 1 86 ? -5.986 -1.502 7.052 1.00 92.38 86 LYS A CA 1
ATOM 651 C C . LYS A 1 86 ? -7.271 -1.535 6.228 1.00 92.38 86 LYS A C 1
ATOM 653 O O . LYS A 1 86 ? -7.718 -2.622 5.872 1.00 92.38 86 LYS A O 1
ATOM 658 N N . ALA A 1 87 ? -7.831 -0.374 5.889 1.00 91.69 87 ALA A N 1
ATOM 659 C CA . ALA A 1 87 ? -8.991 -0.286 5.003 1.00 91.69 87 ALA A CA 1
ATOM 660 C C . ALA A 1 87 ? -8.683 -0.847 3.603 1.00 91.69 87 ALA A C 1
ATOM 662 O O . ALA A 1 87 ? -9.475 -1.619 3.069 1.00 91.69 87 ALA A O 1
ATOM 663 N N . LEU A 1 88 ? -7.501 -0.549 3.051 1.00 92.75 88 LEU A N 1
ATOM 664 C CA . LEU A 1 88 ? -7.035 -1.112 1.781 1.00 92.75 88 LEU A CA 1
ATOM 665 C C . LEU A 1 88 ? -6.917 -2.646 1.822 1.00 92.75 88 LEU A C 1
ATOM 667 O O . LEU A 1 88 ? -7.374 -3.327 0.905 1.00 92.75 88 LEU A O 1
ATOM 671 N N . LEU A 1 89 ? -6.344 -3.214 2.887 1.00 91.00 89 LEU A N 1
ATOM 672 C CA . LEU A 1 89 ? -6.289 -4.673 3.037 1.00 91.00 89 LEU A CA 1
ATOM 673 C C . LEU A 1 89 ? -7.685 -5.290 3.194 1.00 91.00 89 LEU A C 1
ATOM 675 O O . LEU A 1 89 ? -7.956 -6.345 2.625 1.00 91.00 89 LEU A O 1
ATOM 679 N N . ALA A 1 90 ? -8.587 -4.628 3.924 1.00 90.38 90 ALA A N 1
ATOM 680 C CA . ALA A 1 90 ? -9.972 -5.072 4.039 1.00 90.38 90 ALA A CA 1
ATOM 681 C C . ALA A 1 90 ? -10.698 -5.039 2.685 1.00 90.38 90 ALA A C 1
ATOM 683 O O . ALA A 1 90 ? -11.462 -5.958 2.393 1.00 90.38 90 ALA A O 1
ATOM 684 N N . HIS A 1 91 ? -10.433 -4.029 1.848 1.00 91.00 91 HIS A N 1
ATOM 685 C CA . HIS A 1 91 ? -10.929 -3.975 0.475 1.00 91.00 91 HIS A CA 1
ATOM 686 C C . HIS A 1 91 ? -10.456 -5.190 -0.325 1.00 91.00 91 HIS A C 1
ATOM 688 O O . HIS A 1 91 ? -11.287 -5.848 -0.934 1.00 91.00 91 HIS A O 1
ATOM 694 N N . LEU A 1 92 ? -9.171 -5.558 -0.267 1.00 86.88 92 LEU A N 1
ATOM 695 C CA . LEU A 1 92 ? -8.665 -6.719 -1.009 1.00 86.88 92 LEU A CA 1
ATOM 696 C C . LEU A 1 92 ? -9.367 -8.032 -0.661 1.00 86.88 92 LEU A C 1
ATOM 698 O O . LEU A 1 92 ? -9.620 -8.839 -1.547 1.00 86.88 92 LEU A O 1
ATOM 702 N N . VAL A 1 93 ? -9.698 -8.239 0.613 1.00 89.44 93 VAL A N 1
ATOM 703 C CA . VAL A 1 93 ? -10.403 -9.450 1.064 1.00 89.44 93 VAL A CA 1
ATOM 704 C C . VAL A 1 93 ? -11.880 -9.439 0.654 1.00 89.44 93 VAL A C 1
ATOM 706 O O . VAL A 1 93 ? -12.476 -10.495 0.473 1.00 89.44 93 VAL A O 1
ATOM 709 N N . ARG A 1 94 ? -12.486 -8.254 0.527 1.00 90.56 94 ARG A N 1
ATOM 710 C CA . ARG A 1 94 ? -13.923 -8.071 0.254 1.00 90.56 94 ARG A CA 1
ATOM 711 C C . ARG A 1 94 ? -14.227 -7.687 -1.196 1.00 90.56 94 ARG A C 1
ATOM 713 O O . ARG A 1 94 ? -15.389 -7.471 -1.526 1.00 90.56 94 ARG A O 1
ATOM 720 N N . CYS A 1 95 ? -13.212 -7.523 -2.042 1.00 90.00 95 CYS A N 1
ATOM 721 C CA . CYS A 1 95 ? -13.396 -7.066 -3.411 1.00 90.00 95 CYS A CA 1
ATOM 722 C C . CYS A 1 95 ? -14.019 -8.184 -4.248 1.00 90.00 95 CYS A C 1
ATOM 724 O O . CYS A 1 95 ? -13.429 -9.243 -4.434 1.00 90.00 95 CYS A O 1
ATOM 726 N N . ASN A 1 96 ? -15.209 -7.922 -4.789 1.00 91.38 96 ASN A N 1
ATOM 727 C CA . ASN A 1 96 ? -15.969 -8.912 -5.555 1.00 91.38 96 ASN A CA 1
ATOM 728 C C . ASN A 1 96 ? -15.523 -9.021 -7.021 1.00 91.38 96 ASN A C 1
ATOM 730 O O . ASN A 1 96 ? -15.971 -9.915 -7.733 1.00 91.38 96 ASN A O 1
ATOM 734 N N . LYS A 1 97 ? -14.697 -8.081 -7.498 1.00 90.69 97 LYS A N 1
ATOM 735 C CA . LYS A 1 97 ? -14.229 -8.004 -8.890 1.00 90.69 97 LYS A CA 1
ATOM 736 C C . LYS A 1 97 ? -12.759 -7.562 -8.944 1.00 90.69 97 LYS A C 1
ATOM 738 O O . LYS A 1 97 ? -12.475 -6.456 -9.404 1.00 90.69 97 LYS A O 1
ATOM 743 N N . PRO A 1 98 ? -11.818 -8.378 -8.443 1.00 86.56 98 PRO A N 1
ATOM 744 C CA . PRO A 1 98 ? -10.412 -7.987 -8.358 1.00 86.56 98 PRO A CA 1
ATOM 745 C C . PRO A 1 98 ? -9.786 -7.701 -9.732 1.00 86.56 98 PRO A C 1
ATOM 747 O O . PRO A 1 98 ? -8.973 -6.787 -9.844 1.00 86.56 98 PRO A O 1
ATOM 750 N N . ASP A 1 99 ? -10.205 -8.407 -10.785 1.00 86.25 99 ASP A N 1
ATOM 751 C CA . ASP A 1 99 ? -9.606 -8.279 -12.122 1.00 86.25 99 ASP A CA 1
ATOM 752 C C . ASP A 1 99 ? -9.945 -6.963 -12.833 1.00 86.25 99 ASP A C 1
ATOM 754 O O . ASP A 1 99 ? -9.172 -6.499 -13.672 1.00 86.25 99 ASP A O 1
ATOM 758 N N . SER A 1 100 ? -11.082 -6.352 -12.485 1.00 86.75 100 SER A N 1
ATOM 759 C CA . SER A 1 100 ? -11.581 -5.108 -13.086 1.00 86.75 100 SER A CA 1
ATOM 760 C C . SER A 1 100 ? -11.599 -3.930 -12.108 1.00 86.75 100 SER A C 1
ATOM 762 O O . SER A 1 100 ? -12.219 -2.911 -12.391 1.00 86.75 100 SER A O 1
ATOM 764 N N . CYS A 1 101 ? -11.022 -4.086 -10.917 1.00 86.75 101 CYS A N 1
ATOM 765 C CA . CYS A 1 101 ? -10.988 -3.037 -9.907 1.00 86.75 101 CYS A CA 1
ATOM 766 C C . CYS A 1 101 ? -9.740 -2.171 -10.092 1.00 86.75 101 CYS A C 1
ATOM 768 O O . CYS A 1 101 ? -8.628 -2.691 -10.063 1.00 86.75 101 CYS A O 1
ATOM 770 N N . ASP A 1 102 ? -9.896 -0.849 -10.170 1.00 86.50 102 ASP A N 1
ATOM 771 C CA . ASP A 1 102 ? -8.768 0.078 -10.355 1.00 86.50 102 ASP A CA 1
ATOM 772 C C . ASP A 1 102 ? -7.760 0.078 -9.190 1.00 86.50 102 ASP A C 1
ATOM 774 O O . ASP A 1 102 ? -6.605 0.493 -9.341 1.00 86.50 102 ASP A O 1
ATOM 778 N N . ILE A 1 103 ? -8.169 -0.417 -8.018 1.00 87.75 103 ILE A N 1
ATOM 779 C CA . ILE A 1 103 ? -7.287 -0.625 -6.865 1.00 87.75 103 ILE A CA 1
ATOM 780 C C . ILE A 1 103 ? -6.530 -1.951 -7.000 1.00 87.75 103 ILE A C 1
ATOM 782 O O . ILE A 1 103 ? -5.301 -1.970 -6.905 1.00 87.75 103 ILE A O 1
ATOM 786 N N . CYS A 1 104 ? -7.243 -3.059 -7.216 1.00 85.69 104 CYS A N 1
ATOM 787 C CA . CYS A 1 104 ? -6.657 -4.403 -7.258 1.00 85.69 104 CYS A CA 1
ATOM 788 C C . CYS A 1 104 ? -5.843 -4.658 -8.539 1.00 85.69 104 CYS A C 1
ATOM 790 O O . CYS A 1 104 ? -4.775 -5.267 -8.483 1.00 85.69 104 CYS A O 1
ATOM 792 N N . SER A 1 105 ? -6.325 -4.156 -9.676 1.00 84.25 105 SER A N 1
ATOM 793 C CA . SER A 1 105 ? -5.781 -4.349 -11.021 1.00 84.25 105 SER A CA 1
ATOM 794 C C . SER A 1 105 ? -5.697 -3.009 -11.776 1.00 84.25 105 SER A C 1
ATOM 796 O O . SER A 1 105 ? -6.402 -2.776 -12.754 1.00 84.25 105 SER A O 1
ATOM 798 N N . PRO A 1 106 ? -4.821 -2.080 -11.344 1.00 83.12 106 PRO A N 1
ATOM 799 C CA . PRO A 1 106 ? -4.693 -0.772 -11.985 1.00 83.12 106 PRO A CA 1
ATOM 800 C C . PRO A 1 106 ? -4.154 -0.885 -13.419 1.00 83.12 106 PRO A C 1
ATOM 802 O O . PRO A 1 106 ? -3.120 -1.532 -13.661 1.00 83.12 106 PRO A O 1
ATOM 805 N N . TYR A 1 107 ? -4.791 -0.177 -14.353 1.00 78.19 107 TYR A N 1
ATOM 806 C CA . TYR A 1 107 ? -4.338 -0.070 -15.744 1.00 78.19 107 TYR A CA 1
ATOM 807 C C . TYR A 1 107 ? -3.237 0.991 -15.923 1.00 78.19 107 TYR A C 1
ATOM 809 O O . TYR A 1 107 ? -2.236 0.733 -16.597 1.00 78.19 107 TYR A O 1
ATOM 817 N N . ASP A 1 108 ? -3.349 2.143 -15.251 1.00 83.06 108 ASP A N 1
ATOM 818 C CA . ASP A 1 108 ? -2.397 3.260 -15.364 1.00 83.06 108 ASP A CA 1
ATOM 819 C C . ASP A 1 108 ? -1.314 3.248 -14.265 1.00 83.06 108 ASP A C 1
ATOM 821 O O . ASP A 1 108 ? -1.270 4.077 -13.349 1.00 83.06 108 ASP A O 1
ATOM 825 N N . LEU A 1 109 ? -0.418 2.260 -14.332 1.00 84.88 109 LEU A N 1
ATOM 826 C CA . LEU A 1 109 ? 0.763 2.209 -13.468 1.00 84.88 109 LEU A CA 1
ATOM 827 C C . LEU A 1 109 ? 2.009 2.795 -14.159 1.00 84.88 109 LEU A C 1
ATOM 829 O O . LEU A 1 109 ? 2.308 2.455 -15.311 1.00 84.88 109 LEU A O 1
ATOM 833 N N . PRO A 1 110 ? 2.845 3.559 -13.423 1.00 85.69 110 PRO A N 1
ATOM 834 C CA . PRO A 1 110 ? 4.171 3.946 -13.890 1.00 85.69 110 PRO A CA 1
ATOM 835 C C . PRO A 1 110 ? 4.987 2.736 -14.382 1.00 85.69 110 PRO A C 1
ATOM 837 O O . PRO A 1 110 ? 4.892 1.659 -13.781 1.00 85.69 110 PRO A O 1
ATOM 840 N N . PRO A 1 111 ? 5.839 2.883 -15.419 1.00 85.88 111 PRO A N 1
ATOM 841 C CA . PRO A 1 111 ? 6.574 1.766 -16.024 1.00 85.88 111 PRO A CA 1
ATOM 842 C C . PRO A 1 111 ? 7.337 0.886 -15.023 1.00 85.88 111 PRO A C 1
ATOM 844 O O . PRO A 1 111 ? 7.290 -0.339 -15.114 1.00 85.88 111 PRO A O 1
ATOM 847 N N . ALA A 1 112 ? 7.980 1.497 -14.022 1.00 83.88 112 ALA A N 1
ATOM 848 C CA . ALA A 1 112 ? 8.706 0.770 -12.983 1.00 83.88 112 ALA A CA 1
ATOM 849 C C . ALA A 1 112 ? 7.794 -0.155 -12.158 1.00 83.88 112 ALA A C 1
ATOM 851 O O . ALA A 1 112 ? 8.175 -1.282 -11.855 1.00 83.88 112 ALA A O 1
ATOM 852 N N . LEU A 1 113 ? 6.575 0.292 -11.839 1.00 85.88 113 LEU A N 1
ATOM 853 C CA . LEU A 1 113 ? 5.609 -0.490 -11.066 1.00 85.88 113 LEU A CA 1
ATOM 854 C C . LEU A 1 113 ? 4.926 -1.563 -11.917 1.00 85.88 113 LEU A C 1
ATOM 856 O O . LEU A 1 113 ? 4.674 -2.652 -11.412 1.00 85.88 113 LEU A O 1
ATOM 860 N N . ARG A 1 114 ? 4.706 -1.315 -13.216 1.00 86.88 114 ARG A N 1
ATOM 861 C CA . ARG A 1 114 ? 4.264 -2.364 -14.154 1.00 86.88 114 ARG A CA 1
ATOM 862 C C . ARG A 1 114 ? 5.288 -3.489 -14.249 1.00 86.88 114 ARG A C 1
ATOM 864 O O . ARG A 1 114 ? 4.924 -4.651 -14.090 1.00 86.88 114 ARG A O 1
ATOM 871 N N . LYS A 1 115 ? 6.567 -3.139 -14.432 1.00 87.06 115 LYS A N 1
ATOM 872 C CA . LYS A 1 115 ? 7.668 -4.111 -14.445 1.00 87.06 115 LYS A CA 1
ATOM 873 C C . LYS A 1 115 ? 7.746 -4.873 -13.123 1.00 87.06 115 LYS A C 1
ATOM 875 O O . LYS A 1 115 ? 7.885 -6.089 -13.130 1.00 87.06 115 LYS A O 1
ATOM 880 N N . LEU A 1 116 ? 7.611 -4.178 -11.994 1.00 85.00 116 LEU A N 1
ATOM 881 C CA . LEU A 1 116 ? 7.628 -4.810 -10.676 1.00 85.00 116 LEU A CA 1
ATOM 882 C C . LEU A 1 116 ? 6.467 -5.797 -10.490 1.00 85.00 116 LEU A C 1
ATOM 884 O O . LEU A 1 116 ? 6.688 -6.910 -10.028 1.00 85.00 116 LEU A O 1
ATOM 888 N N . ARG A 1 117 ? 5.251 -5.430 -10.915 1.00 85.75 117 ARG A N 1
ATOM 889 C CA . ARG A 1 117 ? 4.083 -6.322 -10.901 1.00 85.75 117 ARG A CA 1
ATOM 890 C C . ARG A 1 117 ? 4.324 -7.586 -11.732 1.00 85.75 117 ARG A C 1
ATOM 892 O O . ARG A 1 117 ? 4.055 -8.674 -11.246 1.00 85.75 117 ARG A O 1
ATOM 899 N N . GLN A 1 118 ? 4.871 -7.449 -12.941 1.00 86.25 118 GLN A N 1
ATOM 900 C CA . GLN A 1 118 ? 5.202 -8.590 -13.806 1.00 86.25 118 GLN A CA 1
ATOM 901 C C . GLN A 1 118 ? 6.241 -9.522 -13.168 1.00 86.25 118 GLN A C 1
ATOM 903 O O . GLN A 1 118 ? 6.075 -10.736 -13.200 1.00 86.25 118 GLN A O 1
ATOM 908 N N . LEU A 1 119 ? 7.293 -8.962 -12.558 1.00 85.56 119 LEU A N 1
ATOM 909 C CA . LEU A 1 119 ? 8.309 -9.747 -11.849 1.00 85.56 119 LEU A CA 1
ATOM 910 C C . LEU A 1 119 ? 7.715 -10.502 -10.656 1.00 85.56 119 LEU A C 1
ATOM 912 O O . LEU A 1 119 ? 8.061 -11.658 -10.434 1.00 85.56 119 LEU A O 1
ATOM 916 N N . ASN A 1 120 ? 6.811 -9.860 -9.914 1.00 83.88 120 ASN A N 1
ATOM 917 C CA . ASN A 1 120 ? 6.121 -10.489 -8.794 1.00 83.88 120 ASN A CA 1
ATOM 918 C C . ASN A 1 120 ? 5.199 -11.630 -9.250 1.00 83.88 120 ASN A C 1
ATOM 920 O O . ASN A 1 120 ? 5.148 -12.647 -8.567 1.00 83.88 120 ASN A O 1
ATOM 924 N N . GLN A 1 121 ? 4.496 -11.467 -10.378 1.00 84.31 121 GLN A N 1
ATOM 925 C CA . GLN A 1 121 ? 3.632 -12.512 -10.934 1.00 84.31 121 GLN A CA 1
ATOM 926 C C . GLN A 1 121 ? 4.455 -13.727 -11.355 1.00 84.31 121 GLN A C 1
ATOM 928 O O . GLN A 1 121 ? 4.199 -14.823 -10.880 1.00 84.31 121 GLN A O 1
ATOM 933 N N . LYS A 1 122 ? 5.517 -13.508 -12.139 1.00 84.94 122 LYS A N 1
ATOM 934 C CA . LYS A 1 122 ? 6.411 -14.589 -12.563 1.00 84.94 122 LYS A CA 1
ATOM 935 C C . LYS A 1 122 ? 6.974 -15.369 -11.370 1.00 84.94 122 LYS A C 1
ATOM 937 O O . LYS A 1 122 ? 6.995 -16.589 -11.390 1.00 84.94 122 LYS A O 1
ATOM 942 N N . ALA A 1 123 ? 7.408 -14.664 -10.323 1.00 80.25 123 ALA A N 1
ATOM 943 C CA . ALA A 1 123 ? 7.921 -15.309 -9.118 1.00 80.25 123 ALA A CA 1
ATOM 944 C C . ALA A 1 123 ? 6.857 -16.140 -8.374 1.00 80.25 123 ALA A C 1
ATOM 946 O O . ALA A 1 123 ? 7.216 -17.104 -7.704 1.00 80.25 123 ALA A O 1
ATOM 947 N N . ALA A 1 124 ? 5.575 -15.763 -8.458 1.00 79.19 124 ALA A N 1
ATOM 948 C CA . ALA A 1 124 ? 4.476 -16.555 -7.912 1.00 79.19 124 ALA A CA 1
ATOM 949 C C . ALA A 1 124 ? 4.233 -17.814 -8.757 1.00 79.19 124 ALA A C 1
ATOM 951 O O . ALA A 1 124 ? 4.194 -18.905 -8.198 1.00 79.19 124 ALA A O 1
ATOM 952 N N . ASP A 1 125 ? 4.185 -17.671 -10.083 1.00 83.12 125 ASP A N 1
ATOM 953 C CA . ASP A 1 125 ? 3.992 -18.791 -11.012 1.00 83.12 125 ASP A CA 1
ATOM 954 C C . ASP A 1 125 ? 5.132 -19.830 -10.881 1.00 83.12 125 ASP A C 1
ATOM 956 O O . ASP A 1 125 ? 4.889 -21.035 -10.815 1.00 83.12 125 ASP A O 1
ATOM 960 N N . ASP A 1 126 ? 6.384 -19.365 -10.763 1.00 80.62 126 ASP A N 1
ATOM 961 C CA . ASP A 1 126 ? 7.565 -20.215 -10.553 1.00 80.62 126 ASP A CA 1
ATOM 962 C C . ASP A 1 126 ? 7.513 -20.955 -9.195 1.00 80.62 126 ASP A C 1
ATOM 964 O O . ASP A 1 126 ? 7.985 -22.088 -9.076 1.00 80.62 126 ASP A O 1
ATOM 968 N N . ALA A 1 127 ? 6.936 -20.336 -8.157 1.00 72.88 127 ALA A N 1
ATOM 969 C CA . ALA A 1 127 ? 6.766 -20.965 -6.847 1.00 72.88 127 ALA A CA 1
ATOM 970 C C . ALA A 1 127 ? 5.676 -22.051 -6.852 1.00 72.88 127 ALA A C 1
ATOM 972 O O . ALA A 1 127 ? 5.806 -23.036 -6.130 1.00 72.88 127 ALA A O 1
ATOM 973 N N . GLU A 1 128 ? 4.632 -21.909 -7.671 1.00 67.88 128 GLU A N 1
ATOM 974 C CA . GLU A 1 128 ? 3.559 -22.905 -7.798 1.00 67.88 128 GLU A CA 1
ATOM 975 C C . GLU A 1 128 ? 3.945 -24.070 -8.729 1.00 67.88 128 GLU A C 1
ATOM 977 O O . GLU A 1 128 ? 3.566 -25.213 -8.481 1.00 67.88 128 GLU A O 1
ATOM 982 N N . GLY A 1 129 ? 4.781 -23.824 -9.744 1.00 59.44 129 GLY A N 1
ATOM 983 C CA . GLY A 1 129 ? 5.273 -24.846 -10.678 1.00 59.44 129 GLY A CA 1
ATOM 984 C C . GLY A 1 129 ? 6.333 -25.817 -10.131 1.00 59.44 129 GLY A C 1
ATOM 985 O O . GLY A 1 129 ? 6.772 -26.701 -10.862 1.00 59.44 129 GLY A O 1
ATOM 986 N N . THR A 1 130 ? 6.761 -25.683 -8.870 1.00 53.09 130 THR A N 1
ATOM 987 C CA . THR A 1 130 ? 7.747 -26.585 -8.229 1.00 53.09 130 THR A CA 1
ATOM 988 C C . THR A 1 130 ? 7.117 -27.719 -7.412 1.00 53.09 130 THR A C 1
ATOM 990 O O . THR A 1 130 ? 7.831 -28.494 -6.777 1.00 53.09 130 THR A O 1
ATOM 993 N N . VAL A 1 131 ? 5.789 -27.861 -7.462 1.00 48.34 131 VAL A N 1
ATOM 994 C CA . VAL A 1 131 ? 5.049 -28.993 -6.888 1.00 48.34 131 VAL A CA 1
ATOM 995 C C . VAL A 1 131 ? 4.470 -29.835 -8.029 1.00 48.34 131 VAL A C 1
ATOM 997 O O . VAL A 1 131 ? 3.295 -29.723 -8.369 1.00 48.34 131 VAL A O 1
ATOM 1000 N N . SER A 1 132 ? 5.303 -30.650 -8.675 1.00 40.69 132 SER A N 1
ATOM 1001 C CA . SER A 1 132 ? 4.888 -31.738 -9.580 1.00 40.69 132 SER A CA 1
ATOM 1002 C C . SER A 1 132 ? 5.968 -32.807 -9.655 1.00 40.69 132 SER A C 1
ATOM 1004 O O . SER A 1 132 ? 7.153 -32.427 -9.771 1.00 40.69 132 SER A O 1
#

Organism: NCBI:txid236787

Sequence (132 aa):
GEGSDGDDDIEDELSAEPGVGKMTHRQASKLLVLITHARTCPGHHMSHRHSEVCKSVKYLMLHIRDCCGKTSDGTECSFPWCKPCKALLAHLVRCNKPDSCDICSPYDLPPALRKLRQLNQKAADDAEGTVS

pLDDT: mean 81.43, std 18.27, range [34.72, 97.0]

Secondary structure (DSSP, 8-state):
-----------------SSS-PPPHHHHHHHHHHHHHHHH--S--SSHHHHHHHHHHHHHHHHHHH--SB-TTSPBPS-TTHHHHHHHHHHHHH-S-GGG-TTTS-SS--HHHHHHHHHHHHHHHHHHTT--